Protein AF-A0A2W6E4Q7-F1 (afdb_monomer_lite)

Foldseek 3Di:
DLCLLVPLDLVSNLVNLQVLLVLLVFPKDFDDDPLEASMWGHDDQAEIEGEHEPSVDDQDDEDDLVLQVSQQCHQVVVCVVVVHHHHPLYARFYEYSHPHYDPNSQVSHDQRYFYDYSVLVVLLSVLSVVLVVVLVVVVPPDDDPRSVVSSVVSCVVSLSHPSSNSCSRRVGGSHD

Sequence (176 aa):
MITGLAAVEAPKVEPALTQLGLLLGADASKPPGDARCDSAWCWDKRIWLTIEAKTEHGANGEIQVKDVRQAGSQLRSLEADRGVDAPEASASIMVSPRTKMSPDASAAAESHVHLVHPDAVRDLAADAESAWNELLTRMPGHSGPELQTLIRRTFSEYRVLPTQARERLTVFPVRE

Secondary structure (DSSP, 8-state):
-GGGGG--SHHHHHHHHHHHHHHTT-EEEPPSSTT--SEEEEETTTEEEEEEE-TTS-SSSEE-HHHHHHHHHHHHHHHHHHTSPPPTT-EEEEE-S--EE-HHHHHT--TTEEEE-HHHHHHHHHHHHHHHHHHHHH-TT--HHHHHHHHHHHHHHTT-SHHHHHHHHSSSBS--

pLDDT: mean 93.46, std 6.27, range [58.78, 98.69]

Structure (mmCIF, N/CA/C/O backbone):
data_AF-A0A2W6E4Q7-F1
#
_entry.id   AF-A0A2W6E4Q7-F1
#
loop_
_atom_site.group_PDB
_atom_site.id
_atom_site.type_symbol
_atom_site.label_atom_id
_atom_site.label_alt_id
_atom_site.label_comp_id
_atom_site.label_asym_id
_atom_site.label_entity_id
_atom_site.label_seq_id
_atom_site.pdbx_PDB_ins_code
_atom_site.Cartn_x
_atom_site.Cartn_y
_atom_site.Cartn_z
_atom_site.occupancy
_atom_site.B_iso_or_equiv
_atom_site.auth_seq_id
_atom_site.auth_comp_id
_atom_site.auth_asym_id
_atom_site.auth_atom_id
_atom_site.pdbx_PDB_model_num
ATOM 1 N N . MET A 1 1 ? 9.080 -0.083 13.234 1.00 58.78 1 MET A N 1
ATOM 2 C CA . MET A 1 1 ? 9.023 1.395 13.311 1.00 58.78 1 MET A CA 1
ATOM 3 C C . MET A 1 1 ? 8.815 1.917 11.901 1.00 58.78 1 MET A C 1
ATOM 5 O O . MET A 1 1 ? 9.583 1.535 11.027 1.00 58.78 1 MET A O 1
ATOM 9 N N . ILE A 1 2 ? 7.784 2.732 11.666 1.00 73.31 2 ILE A N 1
ATOM 10 C CA . ILE A 1 2 ? 7.440 3.261 10.329 1.00 73.31 2 ILE A CA 1
ATOM 11 C C . ILE A 1 2 ? 8.589 4.058 9.683 1.00 73.31 2 ILE A C 1
ATOM 13 O O . ILE A 1 2 ? 8.695 4.142 8.464 1.00 73.31 2 ILE A O 1
ATOM 17 N N . THR A 1 3 ? 9.526 4.539 10.507 1.00 75.81 3 THR A N 1
ATOM 18 C CA . THR A 1 3 ? 10.777 5.197 10.107 1.00 75.81 3 THR A CA 1
ATOM 19 C C . THR A 1 3 ? 11.627 4.381 9.127 1.00 75.81 3 THR A C 1
ATOM 21 O O . THR A 1 3 ? 12.416 4.961 8.385 1.00 75.81 3 THR A O 1
ATOM 24 N N . GLY A 1 4 ? 11.446 3.056 9.064 1.00 70.00 4 GLY A N 1
ATOM 25 C CA . GLY A 1 4 ? 12.101 2.200 8.073 1.00 70.00 4 GLY A CA 1
ATOM 26 C C . GLY A 1 4 ? 11.740 2.527 6.618 1.00 70.00 4 GLY A C 1
ATOM 27 O O . GLY A 1 4 ? 12.518 2.199 5.732 1.00 70.00 4 GLY A O 1
ATOM 28 N N . LEU A 1 5 ? 10.640 3.244 6.348 1.00 81.25 5 LEU A N 1
ATOM 29 C CA . LEU A 1 5 ? 10.272 3.683 4.989 1.00 81.25 5 LEU A CA 1
ATOM 30 C C . LEU A 1 5 ? 11.195 4.777 4.421 1.00 81.25 5 LEU A C 1
ATOM 32 O O . LEU A 1 5 ? 11.202 5.030 3.213 1.00 81.25 5 LEU A O 1
ATOM 36 N N . ALA A 1 6 ? 11.986 5.436 5.273 1.00 81.00 6 ALA A N 1
ATOM 37 C CA . ALA A 1 6 ? 13.036 6.352 4.830 1.00 81.00 6 ALA A CA 1
ATOM 38 C C . ALA A 1 6 ? 14.310 5.612 4.379 1.00 81.00 6 ALA A C 1
ATOM 40 O O . ALA A 1 6 ? 15.178 6.217 3.750 1.00 81.00 6 ALA A O 1
ATOM 41 N N . ALA A 1 7 ? 14.430 4.321 4.696 1.00 81.56 7 ALA A N 1
ATOM 42 C CA . ALA A 1 7 ? 15.557 3.497 4.292 1.00 81.56 7 ALA A CA 1
ATOM 43 C C . ALA A 1 7 ? 15.468 3.093 2.814 1.00 81.56 7 ALA A C 1
ATOM 45 O O . ALA A 1 7 ? 14.437 3.263 2.157 1.00 81.56 7 ALA A O 1
ATOM 46 N N . VAL A 1 8 ? 16.566 2.539 2.304 1.00 80.62 8 VAL A N 1
ATOM 47 C CA . VAL A 1 8 ? 16.609 1.922 0.971 1.00 80.62 8 VAL A CA 1
ATOM 48 C C . VAL A 1 8 ? 16.727 0.407 1.059 1.00 80.62 8 VAL A C 1
ATOM 50 O O . VAL A 1 8 ? 16.250 -0.276 0.160 1.00 80.62 8 VAL A O 1
ATOM 53 N N . GLU A 1 9 ? 17.312 -0.104 2.145 1.00 85.44 9 GLU A N 1
ATOM 54 C CA . GLU A 1 9 ? 17.635 -1.515 2.325 1.00 85.44 9 GLU A CA 1
ATOM 55 C C . GLU A 1 9 ? 16.397 -2.335 2.704 1.00 85.44 9 GLU A C 1
ATOM 57 O O . GLU A 1 9 ? 15.693 -2.007 3.671 1.00 85.44 9 GLU A O 1
ATOM 62 N N . ALA A 1 10 ? 16.183 -3.452 2.004 1.00 83.81 10 ALA A N 1
ATOM 63 C CA . ALA A 1 10 ? 15.012 -4.311 2.195 1.00 83.81 10 ALA A CA 1
ATOM 64 C C . ALA A 1 10 ? 14.737 -4.695 3.670 1.00 83.81 10 ALA A C 1
ATOM 66 O O . ALA A 1 10 ? 13.609 -4.495 4.127 1.00 83.81 10 ALA A O 1
ATOM 67 N N . PRO A 1 11 ? 15.733 -5.089 4.501 1.00 86.81 11 PRO A N 1
ATOM 68 C CA . PRO A 1 11 ? 15.479 -5.480 5.894 1.00 86.81 11 PRO A CA 1
ATOM 69 C C . PRO A 1 11 ? 14.848 -4.386 6.770 1.00 86.81 11 PRO A C 1
ATOM 71 O O . PRO A 1 11 ? 14.302 -4.683 7.831 1.00 86.81 11 PRO A O 1
ATOM 74 N N . LYS A 1 12 ? 14.944 -3.115 6.361 1.00 88.88 12 LYS A N 1
ATOM 75 C CA . LYS A 1 12 ? 14.318 -1.977 7.051 1.00 88.88 12 LYS A CA 1
ATOM 76 C C . LYS A 1 12 ? 12.977 -1.598 6.426 1.00 88.88 12 LYS A C 1
ATOM 78 O O . LYS A 1 12 ? 12.060 -1.222 7.158 1.00 88.88 12 LYS A O 1
ATOM 83 N N . VAL A 1 13 ? 12.870 -1.691 5.101 1.00 88.75 13 VAL A N 1
ATOM 84 C CA . VAL A 1 13 ? 11.677 -1.295 4.344 1.00 88.75 13 VAL A CA 1
ATOM 85 C C . VAL A 1 13 ? 10.540 -2.298 4.536 1.00 88.75 13 VAL A C 1
ATOM 87 O O . VAL A 1 13 ? 9.434 -1.886 4.883 1.00 88.75 13 VAL A O 1
ATOM 90 N N . GLU A 1 14 ? 10.791 -3.603 4.398 1.00 92.00 14 GLU A N 1
ATOM 91 C CA . GLU A 1 14 ? 9.733 -4.628 4.451 1.00 92.00 14 GLU A CA 1
ATOM 92 C C . GLU A 1 14 ? 8.944 -4.617 5.780 1.00 92.00 14 GLU A C 1
ATOM 94 O O . GLU A 1 14 ? 7.704 -4.583 5.752 1.00 92.00 14 GLU A O 1
ATOM 99 N N . PRO A 1 15 ? 9.588 -4.565 6.971 1.00 93.81 15 PRO A N 1
ATOM 100 C CA . PRO A 1 15 ? 8.839 -4.517 8.226 1.00 93.81 15 PRO A CA 1
ATOM 101 C C . PRO A 1 15 ? 8.072 -3.200 8.386 1.00 93.81 15 PRO A C 1
ATOM 103 O O . PRO A 1 15 ? 7.015 -3.168 9.017 1.00 93.81 15 PRO A O 1
ATOM 106 N N . ALA A 1 16 ? 8.584 -2.103 7.821 1.00 95.88 16 ALA A N 1
ATOM 107 C CA . ALA A 1 16 ? 7.928 -0.804 7.881 1.00 95.88 16 ALA A CA 1
ATOM 108 C C . ALA A 1 16 ? 6.695 -0.735 6.963 1.00 95.88 16 ALA A C 1
ATOM 110 O O . ALA A 1 16 ? 5.682 -0.169 7.369 1.00 95.88 16 ALA A O 1
ATOM 111 N N . LEU A 1 17 ? 6.735 -1.379 5.790 1.00 97.00 17 LEU A N 1
ATOM 112 C CA . LEU A 1 17 ? 5.567 -1.563 4.920 1.00 97.00 17 LEU A CA 1
ATOM 113 C C . LEU A 1 17 ? 4.472 -2.368 5.616 1.00 97.00 17 LEU A C 1
ATOM 115 O O . LEU A 1 17 ? 3.305 -1.985 5.585 1.00 97.00 17 LEU A O 1
ATOM 119 N N . THR A 1 18 ? 4.849 -3.452 6.291 1.00 97.94 18 THR A N 1
ATOM 120 C CA . THR A 1 18 ? 3.895 -4.260 7.059 1.00 97.94 18 THR A CA 1
ATOM 121 C C . THR A 1 18 ? 3.277 -3.450 8.197 1.00 97.94 18 THR A C 1
ATOM 123 O O . THR A 1 18 ? 2.058 -3.440 8.357 1.00 97.94 18 THR A O 1
ATOM 126 N N . GLN A 1 19 ? 4.090 -2.691 8.938 1.00 97.69 19 GLN A N 1
ATOM 127 C CA . GLN A 1 19 ? 3.589 -1.805 9.990 1.00 97.69 19 GLN A CA 1
ATOM 128 C C . GLN A 1 19 ? 2.621 -0.744 9.450 1.00 97.69 19 GLN A C 1
ATOM 130 O O . GLN A 1 19 ? 1.617 -0.459 10.100 1.00 97.69 19 GLN A O 1
ATOM 135 N N . LEU A 1 20 ? 2.905 -0.161 8.282 1.00 98.19 20 LEU A N 1
ATOM 136 C CA . LEU A 1 20 ? 2.002 0.789 7.638 1.00 98.19 20 LEU A CA 1
ATOM 137 C C . LEU A 1 20 ? 0.653 0.135 7.314 1.00 98.19 20 LEU A C 1
ATOM 139 O O . LEU A 1 20 ? -0.380 0.684 7.684 1.00 98.19 20 LEU A O 1
ATOM 143 N N . GLY A 1 21 ? 0.648 -1.058 6.712 1.00 98.25 21 GLY A N 1
ATOM 144 C CA . GLY A 1 21 ? -0.587 -1.802 6.447 1.00 98.25 21 GLY A CA 1
ATOM 145 C C . GLY A 1 21 ? -1.436 -2.014 7.707 1.00 98.25 21 GLY A C 1
ATOM 146 O O . GLY A 1 21 ? -2.640 -1.755 7.687 1.00 98.25 21 GLY A O 1
ATOM 147 N N . LEU A 1 22 ? -0.805 -2.379 8.830 1.00 98.06 22 LEU A N 1
ATOM 148 C CA . LEU A 1 22 ? -1.487 -2.522 10.124 1.00 98.06 22 LEU A CA 1
ATOM 149 C C . LEU A 1 22 ? -2.095 -1.198 10.614 1.00 98.06 22 LEU A C 1
ATOM 151 O O . LEU A 1 22 ? -3.233 -1.176 11.081 1.00 98.06 22 LEU A O 1
ATOM 155 N N . LEU A 1 23 ? -1.371 -0.081 10.486 1.00 97.00 23 LEU A N 1
ATOM 156 C CA . LEU A 1 23 ? -1.877 1.245 10.869 1.00 97.00 23 LEU A CA 1
ATOM 157 C C . LEU A 1 23 ? -3.046 1.704 9.988 1.00 97.00 23 LEU A C 1
ATOM 159 O O . LEU A 1 23 ? -3.910 2.436 10.463 1.00 97.00 23 LEU A O 1
ATOM 163 N N . LEU A 1 24 ? -3.107 1.244 8.739 1.00 97.62 24 LEU A N 1
ATOM 164 C CA . LEU A 1 24 ? -4.236 1.458 7.827 1.00 97.62 24 LEU A CA 1
ATOM 165 C C . LEU A 1 24 ? -5.399 0.474 8.077 1.00 97.62 24 LEU A C 1
ATOM 167 O O . LEU A 1 24 ? -6.381 0.451 7.330 1.00 97.62 24 LEU A O 1
ATOM 171 N N . GLY A 1 25 ? -5.303 -0.356 9.120 1.00 96.75 25 GLY A N 1
ATOM 172 C CA . GLY A 1 25 ? -6.337 -1.306 9.523 1.00 96.75 25 GLY A CA 1
ATOM 173 C C . GLY A 1 25 ? -6.415 -2.564 8.658 1.00 96.75 25 GLY A C 1
ATOM 174 O O . GLY A 1 25 ? -7.462 -3.209 8.644 1.00 96.75 25 GLY A O 1
ATOM 175 N N . ALA A 1 26 ? -5.361 -2.893 7.910 1.00 98.19 26 ALA A N 1
ATOM 176 C CA . ALA A 1 26 ? -5.278 -4.150 7.175 1.00 98.19 26 ALA A CA 1
ATOM 177 C C . ALA A 1 26 ? -4.816 -5.294 8.089 1.00 98.19 26 ALA A C 1
ATOM 179 O O . ALA A 1 26 ? -4.025 -5.090 9.009 1.00 98.19 26 ALA A O 1
ATOM 180 N N . ASP A 1 27 ? -5.225 -6.517 7.763 1.00 97.94 27 ASP A N 1
ATOM 181 C CA . ASP A 1 27 ? -4.471 -7.719 8.114 1.00 97.94 27 ASP A CA 1
ATOM 182 C C . ASP A 1 27 ? -3.215 -7.748 7.229 1.00 97.94 27 ASP A C 1
ATOM 184 O O . ASP A 1 27 ? -3.267 -8.161 6.064 1.00 97.94 27 ASP A O 1
ATOM 188 N N . ALA A 1 28 ? -2.124 -7.174 7.745 1.00 98.19 28 ALA A N 1
ATOM 189 C CA . ALA A 1 28 ? -0.883 -6.978 7.009 1.00 98.19 28 ALA A CA 1
ATOM 190 C C . ALA A 1 28 ? 0.238 -7.897 7.500 1.00 98.19 28 ALA A C 1
ATOM 192 O O . ALA A 1 28 ? 0.519 -7.980 8.696 1.00 98.19 28 ALA A O 1
ATOM 193 N N . SER A 1 29 ? 0.920 -8.555 6.564 1.00 97.25 29 SER A N 1
ATOM 194 C CA . SER A 1 29 ? 2.055 -9.438 6.855 1.00 97.25 29 SER A CA 1
ATOM 195 C C . SER A 1 29 ? 2.985 -9.582 5.650 1.00 97.25 29 SER A C 1
ATOM 197 O O . SER A 1 29 ? 2.577 -9.342 4.516 1.00 97.25 29 SER A O 1
ATOM 199 N N . LYS A 1 30 ? 4.235 -9.999 5.884 1.00 96.25 30 LYS A N 1
ATOM 200 C CA . LYS A 1 30 ? 5.098 -10.542 4.827 1.00 96.25 30 LYS A CA 1
ATOM 201 C C . LYS A 1 30 ? 4.697 -12.006 4.589 1.00 96.25 30 LYS A C 1
ATOM 203 O O . LYS A 1 30 ? 4.830 -12.794 5.531 1.00 96.25 30 LYS A O 1
ATOM 208 N N . PRO A 1 31 ? 4.206 -12.390 3.396 1.00 95.50 31 PRO A N 1
ATOM 209 C CA . PRO A 1 31 ? 3.865 -13.782 3.126 1.00 95.50 31 PRO A CA 1
ATOM 210 C C . PRO A 1 31 ? 5.094 -14.700 3.247 1.00 95.50 31 PRO A C 1
ATOM 212 O O . PRO A 1 31 ? 6.207 -14.278 2.922 1.00 95.50 31 PRO A O 1
ATOM 215 N N . PRO A 1 32 ? 4.922 -15.948 3.713 1.00 90.81 32 PRO A N 1
ATOM 216 C CA . PRO A 1 32 ? 6.032 -16.872 3.902 1.00 90.81 32 PRO A CA 1
ATOM 217 C C . PRO A 1 32 ? 6.561 -17.418 2.568 1.00 90.81 32 PRO A C 1
ATOM 219 O O . PRO A 1 32 ? 5.803 -17.648 1.626 1.00 90.81 32 PRO A O 1
ATOM 222 N N . GLY A 1 33 ? 7.859 -17.719 2.532 1.00 89.19 33 GLY A N 1
ATOM 223 C CA . GLY A 1 33 ? 8.526 -18.357 1.395 1.00 89.19 33 GLY A CA 1
ATOM 224 C C . GLY A 1 33 ? 9.316 -17.394 0.509 1.00 89.19 33 GLY A C 1
ATOM 225 O O . GLY A 1 33 ? 9.374 -16.189 0.754 1.00 89.19 33 GLY A O 1
ATOM 226 N N . ASP A 1 34 ? 9.938 -17.959 -0.522 1.00 85.31 34 ASP A N 1
ATOM 227 C CA . ASP A 1 34 ? 10.755 -17.220 -1.483 1.00 85.31 34 ASP A CA 1
ATOM 228 C C . ASP A 1 34 ? 9.900 -16.589 -2.590 1.00 85.31 34 ASP A C 1
ATOM 230 O O . ASP A 1 34 ? 8.792 -17.041 -2.884 1.00 85.31 34 ASP A O 1
ATOM 234 N N . ALA A 1 35 ? 10.439 -15.545 -3.230 1.00 87.56 35 ALA A N 1
ATOM 235 C CA . ALA A 1 35 ? 9.797 -14.824 -4.336 1.00 87.56 35 ALA A CA 1
ATOM 236 C C . ALA A 1 35 ? 8.394 -14.265 -4.007 1.00 87.56 35 ALA A C 1
ATOM 238 O O . ALA A 1 35 ? 7.558 -14.079 -4.897 1.00 87.56 35 ALA A O 1
ATOM 239 N N . ARG A 1 36 ? 8.141 -13.984 -2.725 1.00 94.62 36 ARG A N 1
ATOM 240 C CA . ARG A 1 36 ? 6.922 -13.338 -2.234 1.00 94.62 36 ARG A CA 1
ATOM 241 C C . ARG A 1 36 ? 7.100 -11.830 -2.152 1.00 94.62 36 ARG A C 1
ATOM 243 O O . ARG A 1 36 ? 8.219 -11.355 -1.993 1.00 94.62 36 ARG A O 1
ATOM 250 N N . CYS A 1 37 ? 5.986 -11.107 -2.224 1.00 96.38 37 CYS A N 1
ATOM 251 C CA . CYS A 1 37 ? 5.970 -9.669 -2.002 1.00 96.38 37 CYS A CA 1
ATOM 252 C C . CYS A 1 37 ? 6.486 -9.310 -0.603 1.00 96.38 37 CYS A C 1
ATOM 254 O O . CYS A 1 37 ? 6.320 -10.065 0.358 1.00 96.38 37 CYS A O 1
ATOM 256 N N . ASP A 1 38 ? 7.019 -8.104 -0.479 1.00 96.69 38 ASP A N 1
ATOM 257 C CA . ASP A 1 38 ? 7.580 -7.582 0.766 1.00 96.69 38 ASP A CA 1
ATOM 258 C C . ASP A 1 38 ? 6.525 -7.366 1.853 1.00 96.69 38 ASP A C 1
ATOM 260 O O . ASP A 1 38 ? 6.812 -7.467 3.047 1.00 96.69 38 ASP A O 1
ATOM 264 N N . SER A 1 39 ? 5.286 -7.082 1.448 1.00 98.06 39 SER A N 1
ATOM 265 C CA . SER A 1 39 ? 4.137 -7.013 2.346 1.00 98.06 39 SER A CA 1
ATOM 266 C C . SER A 1 39 ? 2.831 -7.240 1.587 1.00 98.06 39 SER A C 1
ATOM 268 O O . SER A 1 39 ? 2.675 -6.775 0.462 1.00 98.06 39 SER A O 1
ATOM 270 N N . ALA A 1 40 ? 1.872 -7.922 2.201 1.00 98.38 40 ALA A N 1
ATOM 271 C CA . ALA A 1 40 ? 0.501 -8.045 1.721 1.00 98.38 40 ALA A CA 1
ATOM 272 C C . ALA A 1 40 ? -0.440 -7.366 2.716 1.00 98.38 40 ALA A C 1
ATOM 274 O O . ALA A 1 40 ? -0.343 -7.629 3.912 1.00 98.38 40 ALA A O 1
ATOM 275 N N . TRP A 1 41 ? -1.341 -6.507 2.241 1.00 98.56 41 TRP A N 1
ATOM 276 C CA . TRP A 1 41 ? -2.325 -5.781 3.050 1.00 98.56 41 TRP A CA 1
ATOM 277 C C . TRP A 1 41 ? -3.730 -6.231 2.660 1.00 98.56 41 TRP A C 1
ATOM 279 O O . TRP A 1 41 ? -4.162 -5.999 1.530 1.00 98.56 41 TRP A O 1
ATOM 289 N N . CYS A 1 42 ? -4.447 -6.879 3.577 1.00 98.31 42 CYS A N 1
ATOM 290 C CA . CYS A 1 42 ? -5.775 -7.422 3.300 1.00 98.31 42 CYS A CA 1
ATOM 291 C C . CYS A 1 42 ? -6.844 -6.780 4.189 1.00 98.31 42 CYS A C 1
ATOM 293 O O . CYS A 1 42 ? -6.784 -6.876 5.412 1.00 98.31 42 CYS A O 1
ATOM 295 N N . TRP A 1 43 ? -7.867 -6.179 3.579 1.00 97.75 43 TRP A N 1
ATOM 296 C CA . TRP A 1 43 ? -9.078 -5.731 4.274 1.00 97.75 43 TRP A CA 1
ATOM 297 C C . TRP A 1 43 ? -10.221 -6.705 3.987 1.00 97.75 43 TRP A C 1
ATOM 299 O O . TRP A 1 43 ? -11.049 -6.484 3.094 1.00 97.75 43 TRP A O 1
ATOM 309 N N . ASP A 1 44 ? -10.233 -7.812 4.733 1.00 92.12 44 ASP A N 1
ATOM 310 C CA . ASP A 1 44 ? -11.172 -8.928 4.584 1.00 92.12 44 ASP A CA 1
ATOM 311 C C . ASP A 1 44 ? -11.338 -9.354 3.114 1.00 92.12 44 ASP A C 1
ATOM 313 O O . ASP A 1 44 ? -10.363 -9.557 2.402 1.00 92.12 44 ASP A O 1
ATOM 317 N N . LYS A 1 45 ? -12.581 -9.478 2.637 1.00 90.94 45 LYS A N 1
ATOM 318 C CA . LYS A 1 45 ? -12.936 -9.835 1.257 1.00 90.94 45 LYS A CA 1
ATOM 319 C C . LYS A 1 45 ? -13.219 -8.607 0.383 1.00 90.94 45 LYS A C 1
ATOM 321 O O . LYS A 1 45 ? -14.004 -8.700 -0.554 1.00 90.94 45 LYS A O 1
ATOM 326 N N . ARG A 1 46 ? -12.672 -7.432 0.724 1.00 94.75 46 ARG A N 1
ATOM 327 C CA . ARG A 1 46 ? -12.976 -6.176 0.011 1.00 94.75 46 ARG A CA 1
ATOM 328 C C . ARG A 1 46 ? -11.843 -5.703 -0.882 1.00 94.75 46 ARG A C 1
ATOM 330 O O . ARG A 1 46 ? -12.101 -5.351 -2.026 1.00 94.75 46 ARG A O 1
ATOM 337 N N . ILE A 1 47 ? -10.626 -5.632 -0.350 1.00 97.38 47 ILE A N 1
ATOM 338 C CA . ILE A 1 47 ? -9.455 -5.094 -1.054 1.00 97.38 47 ILE A CA 1
ATOM 339 C C . ILE A 1 47 ? -8.219 -5.819 -0.543 1.00 97.38 47 ILE A C 1
ATOM 341 O O . ILE A 1 47 ? -8.001 -5.832 0.671 1.00 97.38 47 ILE A O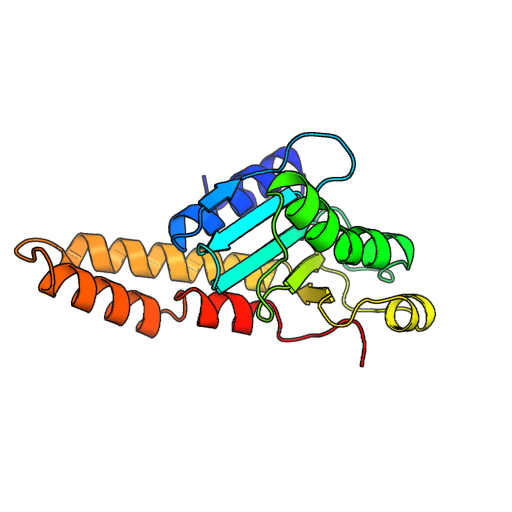 1
ATOM 345 N N . TRP A 1 48 ? -7.400 -6.351 -1.447 1.00 98.44 48 TRP A N 1
ATOM 346 C CA . TRP A 1 48 ? -6.047 -6.814 -1.144 1.00 98.44 48 TRP A CA 1
ATOM 347 C C . TRP A 1 48 ? -5.016 -6.003 -1.925 1.00 98.44 48 TRP A C 1
ATOM 349 O O . TRP A 1 48 ? -5.216 -5.694 -3.098 1.00 98.44 48 TRP A O 1
ATOM 359 N N . LEU A 1 49 ? -3.896 -5.673 -1.288 1.00 98.69 49 LEU A N 1
ATOM 360 C CA . LEU A 1 49 ? -2.750 -5.050 -1.941 1.00 98.69 49 LEU A CA 1
ATOM 361 C C . LEU A 1 49 ? -1.502 -5.888 -1.686 1.00 98.69 49 LEU A C 1
ATOM 363 O O . LEU A 1 49 ? -1.172 -6.165 -0.537 1.00 98.69 49 LEU A O 1
ATOM 367 N N . THR A 1 50 ? -0.786 -6.261 -2.742 1.00 98.50 50 THR A N 1
ATOM 368 C CA . THR A 1 50 ? 0.566 -6.829 -2.620 1.00 98.50 50 THR A CA 1
ATOM 369 C C . THR A 1 50 ? 1.578 -5.735 -2.897 1.00 98.50 50 THR A C 1
ATOM 371 O O . THR A 1 50 ? 1.512 -5.118 -3.958 1.00 98.50 50 THR A O 1
ATOM 374 N N . ILE A 1 51 ? 2.507 -5.497 -1.980 1.00 98.31 51 ILE A N 1
ATOM 375 C CA . ILE A 1 51 ? 3.507 -4.436 -2.071 1.00 98.31 51 ILE A CA 1
ATOM 376 C C . ILE A 1 51 ? 4.878 -5.062 -2.326 1.00 98.31 51 ILE A C 1
ATOM 378 O O . ILE A 1 51 ? 5.372 -5.831 -1.506 1.00 98.31 51 ILE A O 1
ATOM 382 N N . GLU A 1 52 ? 5.484 -4.722 -3.459 1.00 96.81 52 GLU A N 1
ATOM 383 C CA . GLU A 1 52 ? 6.836 -5.124 -3.858 1.00 96.81 52 GLU A CA 1
ATOM 384 C C . GLU A 1 52 ? 7.717 -3.873 -3.931 1.00 96.81 52 GLU A C 1
ATOM 386 O O . GLU A 1 52 ? 7.517 -3.001 -4.781 1.00 96.81 52 GLU A O 1
ATOM 391 N N . ALA A 1 53 ? 8.697 -3.768 -3.046 1.00 94.50 53 ALA A N 1
ATOM 392 C CA . ALA A 1 53 ? 9.608 -2.649 -2.946 1.00 94.50 53 ALA A CA 1
ATOM 393 C C . ALA A 1 53 ? 10.905 -2.916 -3.707 1.00 94.50 53 ALA A C 1
ATOM 395 O O . ALA A 1 53 ? 11.731 -3.757 -3.374 1.00 94.50 53 ALA A O 1
ATOM 396 N N . LYS A 1 54 ? 11.134 -2.095 -4.724 1.00 92.75 54 LYS A N 1
ATOM 397 C CA . LYS A 1 54 ? 12.399 -1.983 -5.443 1.00 92.75 54 LYS A CA 1
ATOM 398 C C . LYS A 1 54 ? 13.113 -0.685 -5.052 1.00 92.75 54 LYS A C 1
ATOM 400 O O . LYS A 1 54 ? 13.577 0.054 -5.919 1.00 92.75 54 LYS A O 1
ATOM 405 N N . THR A 1 55 ? 13.170 -0.373 -3.755 1.00 84.56 55 THR A N 1
ATOM 406 C CA . THR A 1 55 ? 13.803 0.851 -3.220 1.00 84.56 55 THR A CA 1
ATOM 407 C C . THR A 1 55 ? 15.317 0.878 -3.403 1.00 84.56 55 THR A C 1
ATOM 409 O O . THR A 1 55 ? 15.901 1.954 -3.478 1.00 84.56 55 THR A O 1
ATOM 412 N N . GLU A 1 56 ? 15.948 -0.291 -3.524 1.00 86.62 56 GLU A N 1
ATOM 413 C CA . GLU A 1 56 ? 17.382 -0.424 -3.811 1.00 86.62 56 GLU A CA 1
ATOM 414 C C . GLU A 1 56 ? 17.724 -0.129 -5.277 1.00 86.62 56 GLU A C 1
ATOM 416 O O . GLU A 1 56 ? 18.886 0.106 -5.619 1.00 86.62 56 GLU A O 1
ATOM 421 N N . HIS A 1 57 ? 16.728 -0.102 -6.170 1.00 83.31 57 HIS A N 1
ATOM 422 C CA . HIS A 1 57 ? 16.952 0.432 -7.505 1.00 83.31 57 HIS A CA 1
ATOM 423 C C . HIS A 1 57 ? 17.257 1.924 -7.369 1.00 83.31 57 HIS A C 1
ATOM 425 O O . HIS A 1 57 ? 16.461 2.672 -6.822 1.00 83.31 57 HIS A O 1
ATOM 431 N N . GLY A 1 58 ? 18.389 2.391 -7.896 1.00 78.38 58 GLY A N 1
ATOM 432 C CA . GLY A 1 58 ? 18.581 3.829 -8.085 1.00 78.38 58 GLY A CA 1
ATOM 433 C C . GLY A 1 58 ? 17.516 4.405 -9.031 1.00 78.38 58 GLY A C 1
ATOM 434 O O . GLY A 1 58 ? 16.972 3.683 -9.868 1.00 78.38 58 GLY A O 1
ATOM 435 N N . ALA A 1 59 ? 17.262 5.715 -8.941 1.00 82.44 59 ALA A N 1
ATOM 436 C CA . ALA A 1 59 ? 16.283 6.418 -9.785 1.00 82.44 59 ALA A CA 1
ATOM 437 C C . ALA A 1 59 ? 16.605 6.358 -11.294 1.00 82.44 59 ALA A C 1
ATOM 439 O O . ALA A 1 59 ? 15.731 6.545 -12.138 1.00 82.44 59 ALA A O 1
ATOM 440 N N . ASN A 1 60 ? 17.863 6.073 -11.639 1.00 84.50 60 ASN A N 1
ATOM 441 C CA . ASN A 1 60 ? 18.302 5.891 -13.015 1.00 84.50 60 ASN A CA 1
ATOM 442 C C . ASN A 1 60 ? 17.958 4.490 -13.541 1.00 84.50 60 ASN A C 1
ATOM 444 O O . ASN A 1 60 ? 18.055 3.487 -12.828 1.00 84.50 60 ASN A O 1
ATOM 448 N N . GLY A 1 61 ? 17.657 4.427 -14.837 1.00 86.75 61 GLY A N 1
ATOM 449 C CA . GLY A 1 61 ? 17.363 3.192 -15.559 1.00 86.75 61 GLY A CA 1
ATOM 450 C C . GLY A 1 61 ? 15.871 2.949 -15.751 1.00 86.75 61 GLY A C 1
ATOM 451 O O . GLY A 1 61 ? 15.030 3.774 -15.399 1.00 86.75 61 GLY A O 1
ATOM 452 N N . GLU A 1 62 ? 15.563 1.801 -16.341 1.00 90.00 62 GLU A N 1
ATOM 453 C CA . GLU A 1 62 ? 14.199 1.397 -16.671 1.00 90.00 62 GLU A CA 1
ATOM 454 C C . GLU A 1 62 ? 13.720 0.289 -15.737 1.00 90.00 62 GLU A C 1
ATOM 456 O O . GLU A 1 62 ? 14.506 -0.546 -15.261 1.00 90.00 62 GLU A O 1
ATOM 461 N N . ILE A 1 63 ? 12.417 0.279 -15.484 1.00 91.69 63 ILE A N 1
ATOM 462 C CA . ILE A 1 63 ? 11.723 -0.871 -14.916 1.00 91.69 63 ILE A CA 1
ATOM 463 C C . ILE A 1 63 ? 11.826 -2.033 -15.906 1.00 91.69 63 ILE A C 1
ATOM 465 O O . ILE A 1 63 ? 11.517 -1.890 -17.087 1.00 91.69 63 ILE A O 1
ATOM 469 N N . GLN A 1 64 ? 12.288 -3.186 -15.424 1.00 91.00 64 GLN A N 1
ATOM 470 C CA . GLN A 1 64 ? 12.518 -4.354 -16.265 1.00 91.00 64 GLN A CA 1
ATOM 471 C C . GLN A 1 64 ? 11.268 -5.237 -16.329 1.00 91.00 64 GLN A C 1
ATOM 473 O O . GLN A 1 64 ? 10.536 -5.367 -15.349 1.00 91.00 64 GLN A O 1
ATOM 478 N N . VAL A 1 65 ? 11.086 -5.948 -17.448 1.00 93.69 65 VAL A N 1
ATOM 479 C CA . VAL A 1 65 ? 9.992 -6.922 -17.652 1.00 93.69 65 VAL A CA 1
ATOM 480 C C . VAL A 1 65 ? 9.896 -7.927 -16.499 1.00 93.69 65 VAL A C 1
ATOM 482 O O . VAL A 1 65 ? 8.803 -8.290 -16.069 1.00 93.69 65 VAL A O 1
ATOM 485 N N . LYS A 1 66 ? 11.046 -8.375 -15.975 1.00 93.50 66 LYS A N 1
ATOM 486 C CA . LYS A 1 66 ? 11.098 -9.318 -14.850 1.00 93.50 66 LYS A CA 1
ATOM 487 C C . LYS A 1 66 ? 10.443 -8.763 -13.579 1.00 93.50 66 LYS A C 1
ATOM 489 O O . LYS A 1 66 ? 9.763 -9.516 -12.894 1.00 93.50 66 LYS A O 1
ATOM 494 N N . ASP A 1 67 ? 10.611 -7.469 -13.298 1.00 92.94 67 ASP A N 1
ATOM 495 C CA . ASP A 1 67 ? 10.112 -6.839 -12.072 1.00 92.94 67 ASP A CA 1
ATOM 496 C C . ASP A 1 67 ? 8.590 -6.687 -12.157 1.00 92.94 67 ASP A C 1
ATOM 498 O O . ASP A 1 67 ? 7.872 -7.028 -11.219 1.00 92.94 67 ASP A O 1
ATOM 502 N N . VAL A 1 68 ? 8.091 -6.287 -13.331 1.00 93.81 68 VAL A N 1
ATOM 503 C CA . VAL A 1 68 ? 6.653 -6.203 -13.621 1.00 93.81 68 VAL A CA 1
ATOM 504 C C . VAL A 1 68 ? 5.979 -7.569 -13.509 1.00 93.81 68 VAL A C 1
ATOM 506 O O . VAL A 1 68 ? 4.944 -7.695 -12.855 1.00 93.81 68 VAL A O 1
ATOM 509 N N . ARG A 1 69 ? 6.568 -8.612 -14.109 1.00 94.88 69 ARG A N 1
ATOM 510 C CA . ARG A 1 69 ? 6.032 -9.981 -14.023 1.00 94.88 69 ARG A CA 1
ATOM 511 C C . ARG A 1 69 ? 6.034 -10.501 -12.592 1.00 94.88 69 ARG A C 1
ATOM 513 O O . ARG A 1 69 ? 5.062 -11.130 -12.179 1.00 94.88 69 ARG A O 1
ATOM 520 N N . GLN A 1 70 ? 7.104 -10.231 -11.843 1.00 94.31 70 GLN A N 1
ATOM 521 C CA . GLN A 1 70 ? 7.178 -10.601 -10.435 1.00 94.31 70 GLN A CA 1
ATOM 522 C C . GLN A 1 70 ? 6.030 -9.944 -9.664 1.00 94.31 70 GLN A C 1
ATOM 524 O O . GLN A 1 70 ? 5.264 -10.669 -9.033 1.00 94.31 70 GLN A O 1
ATOM 529 N N . ALA A 1 71 ? 5.856 -8.622 -9.772 1.00 95.12 71 ALA A N 1
ATOM 530 C CA . ALA A 1 71 ? 4.777 -7.898 -9.102 1.00 95.12 71 ALA A CA 1
ATOM 531 C C . ALA A 1 71 ? 3.386 -8.421 -9.507 1.00 95.12 71 ALA A C 1
ATOM 533 O O . ALA A 1 71 ? 2.564 -8.705 -8.639 1.00 95.12 71 ALA A O 1
ATOM 534 N N . GLY A 1 72 ? 3.141 -8.633 -10.806 1.00 95.12 72 GLY A N 1
ATOM 535 C CA . GLY A 1 72 ? 1.866 -9.149 -11.320 1.00 95.12 72 GLY A CA 1
ATOM 536 C C . GLY A 1 72 ? 1.524 -10.568 -10.864 1.00 95.12 72 GLY A C 1
ATOM 537 O O . GLY A 1 72 ? 0.355 -10.920 -10.760 1.00 95.12 72 GLY A O 1
ATOM 538 N N . SER A 1 73 ? 2.518 -11.389 -10.522 1.00 96.31 73 SER A N 1
ATOM 539 C CA . SER A 1 73 ? 2.260 -12.733 -9.994 1.00 96.31 73 SER A CA 1
ATOM 540 C C . SER A 1 73 ? 1.801 -12.755 -8.529 1.00 96.31 73 SER A C 1
ATOM 542 O O . SER A 1 73 ? 1.226 -13.752 -8.095 1.00 96.31 73 SER A O 1
ATOM 544 N N . GLN A 1 74 ? 2.019 -11.675 -7.767 1.00 97.31 74 GLN A N 1
ATOM 545 C CA . GLN A 1 74 ? 1.873 -11.703 -6.307 1.00 97.31 74 GLN A CA 1
ATOM 546 C C . GLN A 1 74 ? 0.429 -11.859 -5.830 1.00 97.31 74 GLN A C 1
ATOM 548 O O . GLN A 1 74 ? 0.215 -12.540 -4.828 1.00 97.31 74 GLN A O 1
ATOM 553 N N . LEU A 1 75 ? -0.561 -11.289 -6.532 1.00 96.44 75 LEU A N 1
ATOM 554 C CA . LEU A 1 75 ? -1.967 -11.503 -6.163 1.00 96.44 75 LEU A CA 1
ATOM 555 C C . LEU A 1 75 ? -2.347 -12.980 -6.280 1.00 96.44 75 LEU A C 1
ATOM 557 O O . LEU A 1 75 ? -2.888 -13.522 -5.326 1.00 96.44 75 LEU A O 1
ATOM 561 N N . ARG A 1 76 ? -1.963 -13.658 -7.368 1.00 96.88 76 ARG A N 1
ATOM 562 C CA . ARG A 1 76 ? -2.220 -15.100 -7.534 1.00 96.88 76 ARG A CA 1
ATOM 563 C C . ARG A 1 76 ? -1.548 -15.948 -6.459 1.00 96.88 76 ARG A C 1
ATOM 565 O O . ARG A 1 76 ? -2.137 -16.900 -5.958 1.00 96.88 76 ARG A O 1
ATOM 572 N N . SER A 1 77 ? -0.324 -15.596 -6.073 1.00 96.75 77 SER A N 1
ATOM 573 C CA . SER A 1 77 ? 0.354 -16.263 -4.956 1.00 96.75 77 SER A CA 1
ATOM 574 C C . SER A 1 77 ? -0.389 -16.045 -3.631 1.00 96.75 77 SER A C 1
ATOM 576 O O . SER A 1 77 ? -0.500 -16.965 -2.826 1.00 96.75 77 SER A O 1
ATOM 578 N N . LEU A 1 78 ? -0.930 -14.844 -3.404 1.00 96.81 78 LEU A N 1
ATOM 579 C CA . LEU A 1 78 ? -1.721 -14.530 -2.213 1.00 96.81 78 LEU A CA 1
ATOM 580 C C . LEU A 1 78 ? -3.081 -15.253 -2.205 1.00 96.81 78 LEU A C 1
ATOM 582 O O . LEU A 1 78 ? -3.504 -15.729 -1.155 1.00 96.81 78 LEU A O 1
ATOM 586 N N . GLU A 1 79 ? -3.739 -15.378 -3.358 1.00 96.62 79 GLU A N 1
ATOM 587 C CA . GLU A 1 79 ? -4.951 -16.192 -3.537 1.00 96.62 79 GLU A CA 1
ATOM 588 C C . GLU A 1 79 ? -4.693 -17.655 -3.175 1.00 96.62 79 GLU A C 1
ATOM 590 O O . GLU A 1 79 ? -5.447 -18.245 -2.400 1.00 96.62 79 GLU A O 1
ATOM 595 N N . ALA A 1 80 ? -3.590 -18.220 -3.675 1.00 96.19 80 ALA A N 1
ATOM 596 C CA . ALA A 1 80 ? -3.194 -19.594 -3.387 1.00 96.19 80 ALA A CA 1
ATOM 597 C C . ALA A 1 80 ? -2.951 -19.827 -1.887 1.00 96.19 80 ALA A C 1
ATOM 599 O O . ALA A 1 80 ? -3.423 -20.824 -1.343 1.00 96.19 80 ALA A O 1
ATOM 600 N N . ASP A 1 81 ? -2.280 -18.894 -1.203 1.00 94.56 81 ASP A N 1
ATOM 601 C CA . ASP A 1 81 ? -2.053 -18.985 0.244 1.00 94.56 81 ASP A CA 1
ATOM 602 C C . ASP A 1 81 ? -3.353 -18.922 1.050 1.00 94.56 81 ASP A C 1
ATOM 604 O O . ASP A 1 81 ? -3.510 -19.628 2.047 1.00 94.56 81 ASP A O 1
ATOM 608 N N . ARG A 1 82 ? -4.278 -18.038 0.652 1.00 93.69 82 ARG A N 1
ATOM 609 C CA . ARG A 1 82 ? -5.538 -17.807 1.375 1.00 93.69 82 ARG A CA 1
ATOM 610 C C . ARG A 1 82 ? -6.642 -18.787 0.967 1.00 93.69 82 ARG A C 1
ATOM 612 O O . ARG A 1 82 ? -7.666 -18.849 1.646 1.00 93.69 82 ARG A O 1
ATOM 619 N N . GLY A 1 83 ? -6.446 -19.545 -0.113 1.00 95.81 83 GLY A N 1
ATOM 620 C CA . GLY A 1 83 ? -7.402 -20.514 -0.648 1.00 95.81 83 GLY A CA 1
ATOM 621 C C . GLY A 1 83 ? -8.689 -19.887 -1.193 1.00 95.81 83 GLY A C 1
ATOM 622 O O . GLY A 1 83 ? -9.711 -20.572 -1.258 1.00 95.81 83 GLY A O 1
ATOM 623 N N . VAL A 1 84 ? -8.670 -18.593 -1.525 1.00 96.06 84 VAL A N 1
ATOM 624 C CA . VAL A 1 84 ? -9.816 -17.843 -2.062 1.00 96.06 84 VAL A CA 1
ATOM 625 C C . VAL A 1 84 ? -9.341 -16.786 -3.056 1.00 96.06 84 VAL A C 1
ATOM 627 O O . VAL A 1 84 ? -8.246 -16.246 -2.901 1.00 96.06 84 VAL A O 1
ATOM 630 N N . ASP A 1 85 ? -10.190 -16.468 -4.031 1.00 96.81 85 ASP A N 1
ATOM 631 C CA . ASP A 1 85 ? -9.904 -15.453 -5.048 1.00 96.81 85 ASP A CA 1
ATOM 632 C C . ASP A 1 85 ? -9.799 -14.048 -4.437 1.00 96.81 85 ASP A C 1
ATOM 634 O O . ASP A 1 85 ? -10.495 -13.708 -3.466 1.00 96.81 85 ASP A O 1
ATOM 638 N N . ALA A 1 86 ? -8.946 -13.214 -5.030 1.00 96.56 86 ALA A N 1
ATOM 639 C CA . ALA A 1 86 ? -8.758 -11.847 -4.601 1.00 96.56 86 ALA A CA 1
ATOM 640 C C . ALA A 1 86 ? -10.005 -11.024 -4.956 1.00 96.56 86 ALA A C 1
ATOM 642 O O . ALA A 1 86 ? -10.604 -11.198 -6.021 1.00 96.56 86 ALA A O 1
ATOM 643 N N . PRO A 1 87 ? -10.406 -10.074 -4.097 1.00 97.25 87 PRO A N 1
ATOM 644 C CA . PRO A 1 87 ? -11.466 -9.134 -4.437 1.00 97.25 87 PRO A CA 1
ATOM 645 C C . PRO A 1 87 ? -11.139 -8.346 -5.712 1.00 97.25 87 PRO A C 1
ATOM 647 O O . PRO A 1 87 ? -9.988 -7.969 -5.911 1.00 97.25 87 PRO A O 1
ATOM 650 N N . GLU A 1 88 ? -12.146 -7.995 -6.515 1.00 94.69 88 GLU A N 1
ATOM 651 C CA . GLU A 1 88 ? -11.971 -7.252 -7.780 1.00 94.69 88 GLU A CA 1
ATOM 652 C C . GLU A 1 88 ? -11.201 -5.930 -7.611 1.00 94.69 88 GLU A C 1
ATOM 654 O O . GLU A 1 88 ? -10.433 -5.524 -8.476 1.00 94.69 88 GLU A O 1
ATOM 659 N N . ALA A 1 89 ? -11.356 -5.264 -6.464 1.00 95.88 89 ALA A N 1
ATOM 660 C CA . ALA A 1 89 ? -10.661 -4.015 -6.167 1.00 95.88 89 ALA A CA 1
ATOM 661 C C . ALA A 1 89 ? -9.172 -4.195 -5.800 1.00 95.88 89 ALA A C 1
ATOM 663 O O . ALA A 1 89 ? -8.515 -3.209 -5.460 1.00 95.88 89 ALA A O 1
ATOM 664 N N . SER A 1 90 ? -8.643 -5.418 -5.816 1.00 98.06 90 SER A N 1
ATOM 665 C CA . SER A 1 90 ? -7.271 -5.721 -5.406 1.00 98.06 90 SER A CA 1
ATOM 666 C C . SER A 1 90 ? -6.240 -5.295 -6.448 1.00 98.06 90 SER A C 1
ATOM 668 O O . SER A 1 90 ? -6.528 -5.227 -7.641 1.00 98.06 90 SER A O 1
ATOM 670 N N . ALA A 1 91 ? -5.022 -5.003 -5.997 1.00 98.25 91 ALA A N 1
ATOM 671 C CA . ALA A 1 91 ? -3.948 -4.536 -6.869 1.00 98.25 91 ALA A CA 1
ATOM 672 C C . ALA A 1 91 ? -2.565 -5.015 -6.414 1.00 98.25 91 ALA A C 1
ATOM 674 O O . ALA A 1 91 ? -2.333 -5.321 -5.244 1.00 98.25 91 ALA A O 1
ATOM 675 N N . SER A 1 92 ? -1.625 -5.026 -7.356 1.00 98.25 92 SER A N 1
ATOM 676 C CA . SER A 1 92 ? -0.204 -5.234 -7.090 1.00 98.25 92 SER A CA 1
ATOM 677 C C . SER A 1 92 ? 0.537 -3.916 -7.242 1.00 98.25 92 SER A C 1
ATOM 679 O O . SER A 1 92 ? 0.505 -3.298 -8.302 1.00 98.25 92 SER A O 1
ATOM 681 N N . ILE A 1 93 ? 1.195 -3.483 -6.173 1.00 98.19 93 ILE A N 1
ATOM 682 C CA . ILE A 1 93 ? 1.880 -2.201 -6.080 1.00 98.19 93 ILE A CA 1
ATOM 683 C C . ILE A 1 93 ? 3.381 -2.451 -6.138 1.00 98.19 93 ILE A C 1
ATOM 685 O O . ILE A 1 93 ? 3.956 -3.071 -5.246 1.00 98.19 93 ILE A O 1
ATOM 689 N N . MET A 1 94 ? 4.020 -1.943 -7.183 1.00 96.56 94 MET A N 1
ATOM 690 C CA . MET A 1 94 ? 5.468 -1.901 -7.295 1.00 96.56 94 MET A CA 1
ATOM 691 C C . MET A 1 94 ? 5.959 -0.528 -6.841 1.00 96.56 94 MET A C 1
ATOM 693 O O . MET A 1 94 ? 5.630 0.491 -7.445 1.00 96.56 94 MET A O 1
ATOM 697 N N . VAL A 1 95 ? 6.758 -0.498 -5.781 1.00 96.38 95 VAL A N 1
ATOM 698 C CA . VAL A 1 95 ? 7.339 0.726 -5.226 1.00 96.38 95 VAL A CA 1
ATOM 699 C C . VAL A 1 95 ? 8.750 0.882 -5.781 1.00 96.38 95 VAL A C 1
ATOM 701 O O . VAL A 1 95 ? 9.635 0.101 -5.441 1.00 96.38 95 VAL A O 1
ATOM 704 N N . SER A 1 96 ? 9.000 1.870 -6.639 1.00 95.12 96 SER A N 1
ATOM 705 C CA . SER A 1 96 ? 10.330 2.080 -7.227 1.00 95.12 96 SER A CA 1
ATOM 706 C C . SER A 1 96 ? 10.614 3.555 -7.495 1.00 95.12 96 SER A C 1
ATOM 708 O O . SER A 1 96 ? 9.720 4.273 -7.941 1.00 95.12 96 SER A O 1
ATOM 710 N N . PRO A 1 97 ? 11.851 4.037 -7.270 1.00 93.06 97 PRO A N 1
ATOM 711 C CA . PRO A 1 97 ? 12.217 5.403 -7.636 1.00 93.06 97 PRO A CA 1
ATOM 712 C C . PRO A 1 97 ? 12.423 5.584 -9.148 1.00 93.06 97 PRO A C 1
ATOM 714 O O . PRO A 1 97 ? 12.603 6.706 -9.616 1.00 93.06 97 PRO A O 1
ATOM 717 N N . ARG A 1 98 ? 12.415 4.500 -9.935 1.00 93.31 98 ARG A N 1
ATOM 718 C CA . ARG A 1 98 ? 12.458 4.580 -11.398 1.00 93.31 98 ARG A CA 1
ATOM 719 C C . ARG A 1 98 ? 11.082 4.931 -11.945 1.00 93.31 98 ARG A C 1
ATOM 721 O O . ARG A 1 98 ? 10.096 4.285 -11.612 1.00 93.31 98 ARG A O 1
ATOM 728 N N . THR A 1 99 ? 11.045 5.899 -12.853 1.00 85.19 99 THR A N 1
ATOM 729 C CA . THR A 1 99 ? 9.813 6.361 -13.514 1.00 85.19 99 THR A CA 1
ATOM 730 C C . THR A 1 99 ? 9.713 5.935 -14.977 1.00 85.19 99 THR A C 1
ATOM 732 O O . THR A 1 99 ? 8.661 6.082 -15.589 1.00 85.19 99 THR A O 1
ATOM 735 N N . LYS A 1 100 ? 10.798 5.408 -15.557 1.00 87.62 100 LYS A N 1
ATOM 736 C CA . LYS A 1 100 ? 10.831 4.971 -16.956 1.00 87.62 100 LYS A CA 1
ATOM 737 C C . LYS A 1 100 ? 10.452 3.499 -17.073 1.00 87.62 100 LYS A C 1
ATOM 739 O O . LYS A 1 100 ? 11.078 2.641 -16.449 1.00 87.62 100 LYS A O 1
ATOM 744 N N . MET A 1 101 ? 9.457 3.226 -17.906 1.00 87.31 101 MET A N 1
ATOM 745 C CA . MET A 1 101 ? 8.998 1.888 -18.266 1.00 87.31 101 MET A CA 1
ATOM 746 C C . MET A 1 101 ? 9.462 1.570 -19.688 1.00 87.31 101 MET A C 1
ATOM 748 O O . MET A 1 101 ? 9.295 2.406 -20.576 1.00 87.31 101 MET A O 1
ATOM 752 N N . SER A 1 102 ? 10.027 0.383 -19.923 1.00 86.25 102 SER A N 1
ATOM 753 C CA . SER A 1 102 ? 10.260 -0.062 -21.299 1.00 86.25 102 SER A CA 1
ATOM 754 C C . SER A 1 102 ? 8.935 -0.506 -21.945 1.00 86.25 102 SER A C 1
ATOM 756 O O . SER A 1 102 ? 8.054 -1.007 -21.237 1.00 86.25 102 SER A O 1
ATOM 758 N N . PRO A 1 103 ? 8.763 -0.377 -23.275 1.00 88.50 103 PRO A N 1
ATOM 759 C CA . PRO A 1 103 ? 7.549 -0.840 -23.954 1.00 88.50 103 PRO A CA 1
ATOM 760 C C . PRO A 1 103 ? 7.236 -2.318 -23.683 1.00 88.50 103 PRO A C 1
ATOM 762 O O . PRO A 1 103 ?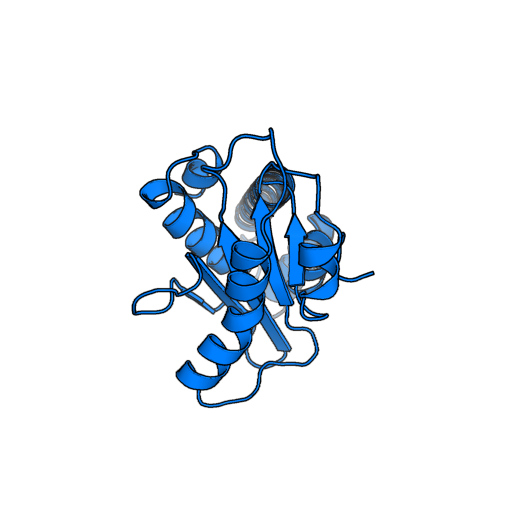 6.089 -2.673 -23.420 1.00 88.50 103 PRO A O 1
ATOM 765 N N . ASP A 1 104 ? 8.267 -3.166 -23.648 1.00 90.56 104 ASP A N 1
ATOM 766 C CA . ASP A 1 104 ? 8.122 -4.592 -23.344 1.00 90.56 104 ASP A CA 1
ATOM 767 C C . ASP A 1 104 ? 7.636 -4.832 -21.910 1.00 90.56 104 ASP A C 1
ATOM 769 O O . ASP A 1 104 ? 6.871 -5.765 -21.658 1.00 90.56 104 ASP A O 1
ATOM 773 N N . ALA A 1 105 ? 8.073 -4.005 -20.953 1.00 89.44 105 ALA A N 1
ATOM 774 C CA . ALA A 1 105 ? 7.646 -4.115 -19.563 1.00 89.44 105 ALA A CA 1
ATOM 775 C C . ALA A 1 105 ? 6.171 -3.729 -19.405 1.00 89.44 105 ALA A C 1
ATOM 777 O O . ALA A 1 105 ? 5.437 -4.447 -18.730 1.00 89.44 105 ALA A O 1
ATOM 778 N N . SER A 1 106 ? 5.721 -2.670 -20.086 1.00 90.69 106 SER A N 1
ATOM 779 C CA . SER A 1 106 ? 4.304 -2.284 -20.108 1.00 90.69 106 SER A CA 1
ATOM 780 C C . SER A 1 106 ? 3.432 -3.352 -20.784 1.00 90.69 106 SER A C 1
ATOM 782 O O . SER A 1 106 ? 2.427 -3.782 -20.219 1.00 90.69 106 SER A O 1
ATOM 784 N N . ALA A 1 107 ? 3.860 -3.878 -21.938 1.00 92.06 107 ALA A N 1
ATOM 785 C CA . ALA A 1 107 ? 3.128 -4.916 -22.667 1.00 92.06 107 ALA A CA 1
ATOM 786 C C . ALA A 1 107 ? 2.999 -6.240 -21.887 1.00 92.06 107 ALA A C 1
ATOM 788 O O . ALA A 1 107 ? 2.047 -6.992 -22.091 1.00 92.06 107 ALA A O 1
ATOM 789 N N . ALA A 1 108 ? 3.951 -6.537 -20.998 1.00 91.62 108 ALA A N 1
ATOM 790 C CA . ALA A 1 108 ? 3.946 -7.736 -20.165 1.00 91.62 108 ALA A CA 1
ATOM 791 C C . ALA A 1 108 ? 3.161 -7.586 -18.848 1.00 91.62 108 ALA A C 1
ATOM 793 O O . ALA A 1 108 ? 3.098 -8.551 -18.081 1.00 91.62 108 ALA A O 1
ATOM 794 N N . ALA A 1 109 ? 2.622 -6.402 -18.550 1.00 93.88 109 ALA A N 1
ATOM 795 C CA . ALA A 1 109 ? 1.985 -6.114 -17.275 1.00 93.88 109 ALA A CA 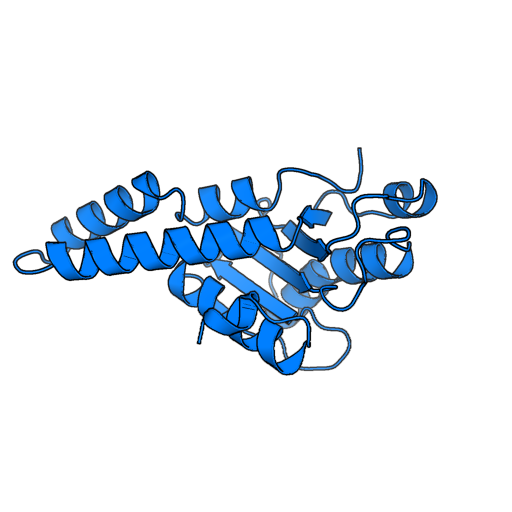1
ATOM 796 C C . ALA A 1 109 ? 0.547 -6.639 -17.188 1.00 93.88 109 ALA A C 1
ATOM 798 O O . ALA A 1 109 ? -0.260 -6.494 -18.109 1.00 93.88 109 ALA A O 1
ATOM 799 N N . GLU A 1 110 ? 0.208 -7.196 -16.028 1.00 95.50 110 GLU A N 1
ATOM 800 C CA . GLU A 1 110 ? -1.182 -7.468 -15.663 1.00 95.50 110 GLU A CA 1
ATOM 801 C C . GLU A 1 110 ? -1.904 -6.138 -15.377 1.00 95.50 110 GLU A C 1
ATOM 803 O O . GLU A 1 110 ? -1.296 -5.187 -14.879 1.00 95.50 110 GLU A O 1
ATOM 808 N N . SER A 1 111 ? -3.212 -6.058 -15.643 1.00 95.00 111 SER A N 1
ATOM 809 C CA . SER A 1 111 ? -3.994 -4.812 -15.497 1.00 95.00 111 SER A CA 1
ATOM 810 C C . SER A 1 111 ? -4.095 -4.296 -14.058 1.00 95.00 111 SER A C 1
ATOM 812 O O . SER A 1 111 ? -4.430 -3.138 -13.835 1.00 95.00 111 SER A O 1
ATOM 814 N N . HIS A 1 112 ? -3.817 -5.149 -13.073 1.00 96.25 112 HIS A N 1
ATOM 815 C CA . HIS A 1 112 ? -3.834 -4.797 -11.656 1.00 96.25 112 HIS A CA 1
ATOM 816 C C . HIS A 1 112 ? -2.462 -4.335 -11.133 1.00 96.25 112 HIS A C 1
ATOM 818 O O . HIS A 1 112 ? -2.334 -4.055 -9.938 1.00 96.25 112 HIS A O 1
ATOM 824 N N . VAL A 1 113 ? -1.428 -4.255 -11.982 1.00 97.25 113 VAL A N 1
ATOM 825 C CA . VAL A 1 113 ? -0.081 -3.812 -11.586 1.00 97.25 113 VAL A CA 1
ATOM 826 C C . VAL A 1 113 ? 0.048 -2.301 -11.724 1.00 97.25 113 VAL A C 1
ATOM 828 O O . VAL A 1 113 ? -0.166 -1.735 -12.795 1.00 97.25 113 VAL A O 1
ATOM 831 N N . HIS A 1 114 ? 0.457 -1.662 -10.634 1.00 97.25 114 HIS A N 1
ATOM 832 C CA . HIS A 1 114 ? 0.621 -0.219 -10.536 1.00 97.25 114 HIS A CA 1
ATOM 833 C C . HIS A 1 114 ? 2.026 0.120 -10.046 1.00 97.25 114 HIS A C 1
ATOM 835 O O . HIS A 1 114 ? 2.603 -0.602 -9.230 1.00 97.25 114 HIS A O 1
ATOM 841 N N . LEU A 1 115 ? 2.576 1.220 -10.552 1.00 95.94 115 LEU A N 1
ATOM 842 C CA . LEU A 1 115 ? 3.881 1.740 -10.161 1.00 95.94 115 LEU A CA 1
ATOM 843 C C . LEU A 1 115 ? 3.694 2.968 -9.273 1.00 95.94 115 LEU A C 1
ATOM 845 O O . LEU A 1 115 ? 2.963 3.893 -9.620 1.00 95.94 115 LEU A O 1
ATOM 849 N N . VAL A 1 116 ? 4.404 3.014 -8.150 1.00 96.19 116 VAL A N 1
ATOM 850 C CA . VAL A 1 116 ? 4.445 4.197 -7.287 1.00 96.19 116 VAL A CA 1
ATOM 851 C C . VAL A 1 116 ? 5.870 4.556 -6.912 1.00 96.19 116 VAL A C 1
ATOM 853 O O . VAL A 1 116 ? 6.725 3.692 -6.706 1.00 96.19 116 VAL A O 1
ATOM 856 N N . HIS A 1 117 ? 6.115 5.856 -6.779 1.00 95.19 117 HIS A N 1
ATOM 857 C CA . HIS A 1 117 ? 7.354 6.345 -6.193 1.00 95.19 117 HIS A CA 1
ATOM 858 C C . HIS A 1 117 ? 7.368 6.051 -4.679 1.00 95.19 117 HIS A C 1
ATOM 860 O O . HIS A 1 117 ? 6.311 6.149 -4.046 1.00 95.19 117 HIS A O 1
ATOM 866 N N . PRO A 1 118 ? 8.529 5.752 -4.059 1.00 94.88 118 PRO A N 1
ATOM 867 C CA . PRO A 1 118 ? 8.643 5.568 -2.611 1.00 94.88 118 PRO A CA 1
ATOM 868 C C . PRO A 1 118 ? 8.044 6.713 -1.787 1.00 94.88 118 PRO A C 1
ATOM 870 O O . PRO A 1 118 ? 7.507 6.471 -0.709 1.00 94.88 118 PRO A O 1
ATOM 873 N N . ASP A 1 119 ? 8.076 7.942 -2.307 1.00 94.00 119 ASP A N 1
ATOM 874 C CA . ASP A 1 119 ? 7.493 9.103 -1.625 1.00 94.00 119 ASP A CA 1
ATOM 875 C C . ASP A 1 119 ? 5.981 8.976 -1.431 1.00 94.00 119 ASP A C 1
ATOM 877 O O . ASP A 1 119 ? 5.496 9.310 -0.361 1.00 94.00 119 ASP A O 1
ATOM 881 N N . ALA A 1 120 ? 5.240 8.369 -2.364 1.00 96.12 120 ALA A N 1
ATOM 882 C CA . ALA A 1 120 ? 3.801 8.156 -2.183 1.00 96.12 120 ALA A CA 1
ATOM 883 C C . ALA A 1 120 ? 3.494 7.258 -0.968 1.00 96.12 120 ALA A C 1
ATOM 885 O O . ALA A 1 120 ? 2.494 7.454 -0.275 1.00 96.12 120 ALA A O 1
ATOM 886 N N . VAL A 1 121 ? 4.370 6.287 -0.688 1.00 96.88 121 VAL A N 1
ATOM 887 C CA . VAL A 1 121 ? 4.260 5.403 0.482 1.00 96.88 121 VAL A CA 1
ATOM 888 C C . VAL A 1 121 ? 4.665 6.141 1.761 1.00 96.88 121 VAL A C 1
ATOM 890 O O . VAL A 1 121 ? 4.037 5.949 2.800 1.00 96.88 121 VAL A O 1
ATOM 893 N N . ARG A 1 122 ? 5.683 7.009 1.694 1.00 95.88 122 ARG A N 1
ATOM 894 C CA . ARG A 1 122 ? 6.108 7.859 2.822 1.00 95.88 122 ARG A CA 1
ATOM 895 C C . ARG A 1 122 ? 5.043 8.886 3.191 1.00 95.88 122 ARG A C 1
ATOM 897 O O . ARG A 1 122 ? 4.761 9.050 4.371 1.00 95.88 122 ARG A O 1
ATOM 904 N N . ASP A 1 123 ? 4.410 9.503 2.202 1.00 97.12 123 ASP A N 1
ATOM 905 C CA . ASP A 1 123 ? 3.309 10.440 2.408 1.00 97.12 123 ASP A CA 1
ATOM 906 C C . ASP A 1 123 ? 2.109 9.720 3.030 1.00 97.12 123 ASP A C 1
ATOM 908 O O . ASP A 1 123 ? 1.523 10.200 3.996 1.00 97.12 123 ASP A O 1
ATOM 912 N N . LEU A 1 124 ? 1.778 8.517 2.538 1.00 98.19 124 LEU A N 1
ATOM 913 C CA . LEU A 1 124 ? 0.720 7.691 3.128 1.00 98.19 124 LEU A CA 1
ATOM 914 C C . LEU A 1 124 ? 1.028 7.332 4.588 1.00 98.19 124 LEU A C 1
ATOM 916 O O . LEU A 1 124 ? 0.128 7.332 5.426 1.00 98.19 124 LEU A O 1
ATOM 920 N N . ALA A 1 125 ? 2.293 7.058 4.903 1.00 97.50 125 ALA A N 1
ATOM 921 C CA . ALA A 1 125 ? 2.744 6.817 6.265 1.00 97.50 125 ALA A CA 1
ATOM 922 C C . ALA A 1 125 ? 2.641 8.051 7.168 1.00 97.50 125 ALA A C 1
ATOM 924 O O . ALA A 1 125 ? 2.144 7.930 8.287 1.00 97.50 125 ALA A O 1
ATOM 925 N N . ALA A 1 126 ? 3.072 9.218 6.690 1.00 97.06 126 ALA A N 1
ATOM 926 C CA . ALA A 1 126 ? 2.991 10.471 7.437 1.00 97.06 126 ALA A CA 1
ATOM 927 C C . ALA A 1 126 ? 1.534 10.872 7.726 1.00 97.06 126 ALA A C 1
ATOM 929 O O . ALA A 1 126 ? 1.206 11.293 8.839 1.00 97.06 126 ALA A O 1
ATOM 930 N N . ASP A 1 127 ? 0.640 10.681 6.755 1.00 98.38 127 ASP A N 1
ATOM 931 C CA . ASP A 1 127 ? -0.792 10.923 6.936 1.00 98.38 127 ASP A CA 1
ATOM 932 C C . ASP A 1 127 ? -1.419 9.924 7.914 1.00 98.38 127 ASP A C 1
ATOM 934 O O . ASP A 1 127 ? -2.224 10.312 8.760 1.00 98.38 127 ASP A O 1
ATOM 938 N N . ALA A 1 128 ? -1.030 8.645 7.850 1.00 97.94 128 ALA A N 1
ATOM 939 C CA . ALA A 1 128 ? -1.506 7.634 8.790 1.00 97.94 128 ALA A CA 1
ATOM 940 C C . ALA A 1 128 ? -1.055 7.950 10.224 1.00 97.94 128 ALA A C 1
ATOM 942 O O . ALA A 1 128 ? -1.858 7.879 11.153 1.00 97.94 128 ALA A O 1
ATOM 943 N N . GLU A 1 129 ? 0.206 8.345 10.412 1.00 96.88 129 GLU A N 1
ATOM 944 C CA . GLU A 1 129 ? 0.732 8.780 11.709 1.00 96.88 129 GLU A CA 1
ATOM 945 C C . GLU A 1 129 ? -0.027 10.004 12.239 1.00 96.88 129 GLU A C 1
ATOM 947 O O . GLU A 1 129 ? -0.454 10.021 13.396 1.00 96.88 129 GLU A O 1
ATOM 952 N N . SER A 1 130 ? -0.266 10.998 11.383 1.00 97.56 130 SER A N 1
ATOM 953 C CA . SER A 1 130 ? -1.025 12.201 11.737 1.00 97.56 130 SER A CA 1
ATOM 954 C C . SER A 1 130 ? -2.463 11.871 12.148 1.00 97.56 130 SER A C 1
ATOM 956 O O . SER A 1 130 ? -2.93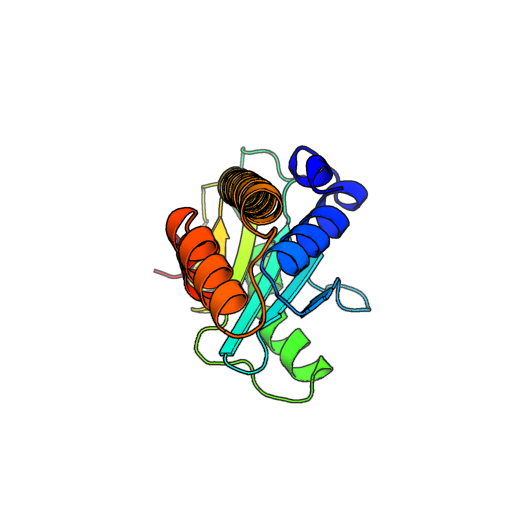0 12.346 13.185 1.00 97.56 130 SER A O 1
ATOM 958 N N . ALA A 1 131 ? -3.134 10.990 11.401 1.00 98.00 131 ALA A N 1
ATOM 959 C CA . ALA A 1 131 ? -4.480 10.525 11.717 1.00 98.00 131 ALA A CA 1
ATOM 960 C C . ALA A 1 131 ? -4.541 9.813 13.075 1.00 98.00 131 ALA A C 1
ATOM 962 O O . ALA A 1 131 ? -5.436 10.082 13.876 1.00 98.00 131 ALA A O 1
ATOM 963 N N . TRP A 1 132 ? -3.581 8.931 13.370 1.00 97.12 132 TRP A N 1
ATOM 964 C CA . TRP A 1 132 ? -3.509 8.248 14.664 1.00 97.12 132 TRP A CA 1
ATOM 965 C C . TRP A 1 132 ? -3.232 9.209 15.821 1.00 97.12 132 TRP A C 1
ATOM 967 O O . TRP A 1 132 ? -3.882 9.100 16.861 1.00 97.12 132 TRP A O 1
ATOM 977 N N . ASN A 1 133 ? -2.327 10.173 15.646 1.00 96.88 133 ASN A N 1
ATOM 978 C CA . ASN A 1 133 ? -2.043 11.189 16.662 1.00 96.88 133 ASN A CA 1
ATOM 979 C C . ASN A 1 133 ? -3.279 12.047 16.971 1.00 96.88 133 ASN A C 1
ATOM 981 O O . ASN A 1 133 ? -3.580 12.320 18.139 1.00 96.88 133 ASN A O 1
ATOM 985 N N . GLU A 1 134 ? -4.039 12.425 15.943 1.00 96.81 134 GLU A N 1
ATOM 986 C CA . GLU A 1 134 ? -5.292 13.149 16.133 1.00 96.81 134 GLU A CA 1
ATOM 987 C C . GLU A 1 134 ? -6.338 12.278 16.845 1.00 96.81 134 GLU A C 1
ATOM 989 O O . GLU A 1 134 ? -6.963 12.723 17.814 1.00 96.81 134 GLU A O 1
ATOM 994 N N . LEU A 1 135 ? -6.497 11.018 16.426 1.00 95.56 135 LEU A N 1
ATOM 995 C CA . LEU A 1 135 ? -7.429 10.087 17.061 1.00 95.56 135 LEU A CA 1
ATOM 996 C C . LEU A 1 135 ? -7.116 9.883 18.536 1.00 95.56 135 LEU A C 1
ATOM 998 O O . LEU A 1 135 ? -8.017 10.009 19.357 1.00 95.56 135 LEU A O 1
ATOM 1002 N N . LEU A 1 136 ? -5.860 9.617 18.892 1.00 94.88 136 LEU A N 1
ATOM 1003 C CA . LEU A 1 136 ? -5.447 9.422 20.283 1.00 94.88 136 LEU A CA 1
ATOM 1004 C C . LEU A 1 136 ? -5.745 10.654 21.148 1.00 94.88 136 LEU A C 1
ATOM 1006 O O . LEU A 1 136 ? -6.117 10.508 22.311 1.00 94.88 136 LEU A O 1
ATOM 1010 N N . THR A 1 137 ? -5.659 11.853 20.569 1.00 95.69 137 THR A N 1
ATOM 1011 C CA . THR A 1 137 ? -6.001 13.109 21.251 1.00 95.69 137 THR A CA 1
ATOM 1012 C C . THR A 1 137 ? -7.511 13.272 21.450 1.00 95.69 137 THR A C 1
ATOM 1014 O O . THR A 1 137 ? -7.952 13.769 22.485 1.00 95.69 137 THR A O 1
ATOM 1017 N N . ARG A 1 138 ? -8.322 12.860 20.467 1.00 93.94 138 ARG A N 1
ATOM 1018 C CA . ARG A 1 138 ? -9.783 13.068 20.445 1.00 93.94 138 ARG A CA 1
ATOM 1019 C C . ARG A 1 138 ? -10.590 11.910 21.035 1.00 93.94 138 ARG A C 1
ATOM 1021 O O . ARG A 1 138 ? -11.758 12.091 21.364 1.00 93.94 138 ARG A O 1
ATOM 1028 N N . MET A 1 139 ? -9.986 10.733 21.163 1.00 92.31 139 MET A N 1
ATOM 1029 C CA . MET A 1 139 ? -10.618 9.501 21.637 1.00 92.31 139 MET A CA 1
ATOM 1030 C C . MET A 1 139 ? -11.171 9.560 23.072 1.00 92.31 139 MET A C 1
ATOM 1032 O O . MET A 1 139 ? -12.199 8.918 23.302 1.00 92.31 139 MET A O 1
ATOM 1036 N N . PRO A 1 140 ? -10.571 10.282 24.047 1.00 93.75 140 PRO A N 1
ATOM 1037 C CA . PRO A 1 140 ? -11.112 10.329 25.403 1.00 93.75 140 PRO A CA 1
ATOM 1038 C C . PRO A 1 140 ? -12.598 10.710 25.428 1.00 93.75 140 PRO A C 1
ATOM 1040 O O . PRO A 1 140 ? -13.029 11.651 24.765 1.00 93.75 140 PRO A O 1
ATOM 1043 N N . GLY A 1 141 ? -13.390 9.950 26.187 1.00 89.25 141 GLY A N 1
ATOM 1044 C CA . GLY A 1 141 ? -14.832 10.171 26.331 1.00 89.25 141 GLY A CA 1
ATOM 1045 C C . GLY A 1 141 ? -15.715 9.597 25.214 1.00 89.25 141 GLY A C 1
ATOM 1046 O O . GLY A 1 141 ? -16.927 9.602 25.387 1.00 89.25 141 GLY A O 1
ATOM 1047 N N . HIS A 1 142 ? -15.151 9.061 24.126 1.00 90.12 142 HIS A N 1
ATOM 1048 C CA . HIS A 1 142 ? -15.919 8.398 23.064 1.00 90.12 142 HIS A CA 1
ATOM 1049 C C . HIS A 1 142 ? -15.965 6.883 23.281 1.00 90.12 142 HIS A C 1
ATOM 1051 O O . HIS A 1 142 ? -14.976 6.271 23.690 1.00 90.12 142 HIS A O 1
ATOM 1057 N N . SER A 1 143 ? -17.089 6.244 22.951 1.00 91.31 143 SER A N 1
ATOM 1058 C CA . SER A 1 143 ? -17.197 4.780 22.997 1.00 91.31 143 SER A CA 1
ATOM 1059 C C . SER A 1 143 ? -18.080 4.216 21.884 1.00 91.31 143 SER A C 1
ATOM 1061 O O . SER A 1 143 ? -18.915 4.912 21.306 1.00 91.31 143 SER A O 1
ATOM 1063 N N . GLY A 1 144 ? -17.867 2.942 21.544 1.00 91.44 144 GLY A N 1
ATOM 1064 C CA . GLY A 1 144 ? -18.718 2.206 20.607 1.00 91.44 144 GLY A CA 1
ATOM 1065 C C . GLY A 1 144 ? -18.936 2.939 19.267 1.00 91.44 144 GLY A C 1
ATOM 1066 O O . GLY A 1 144 ? -17.956 3.238 18.578 1.00 91.44 144 GLY A O 1
ATOM 1067 N N . PRO A 1 145 ? -20.190 3.228 18.864 1.00 94.75 145 PRO A N 1
ATOM 1068 C CA . PRO A 1 145 ? -20.495 3.903 17.596 1.00 94.75 145 PRO A CA 1
ATOM 1069 C C . PRO A 1 145 ? -19.872 5.299 17.435 1.00 94.75 145 PRO A C 1
ATOM 1071 O O . PRO A 1 145 ? -19.524 5.694 16.319 1.00 94.75 145 PRO A O 1
ATOM 1074 N N . GLU A 1 146 ? -19.705 6.046 18.527 1.00 93.88 146 GLU A N 1
ATOM 1075 C CA . GLU A 1 146 ? -19.112 7.389 18.491 1.00 93.88 146 GLU A CA 1
ATOM 1076 C C . GLU A 1 146 ? -17.633 7.308 18.116 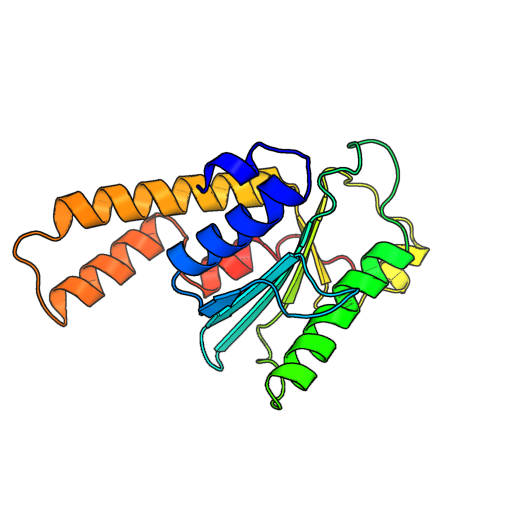1.00 93.88 146 GLU A C 1
ATOM 1078 O O . GLU A 1 146 ? -17.161 8.055 17.257 1.00 93.88 146 GLU A O 1
ATOM 1083 N N . LEU A 1 147 ? -16.923 6.327 18.683 1.00 94.31 147 LEU A N 1
ATOM 1084 C CA . LEU A 1 147 ? -15.531 6.060 18.343 1.00 94.31 147 LEU A CA 1
ATOM 1085 C C . LEU A 1 147 ? -15.391 5.603 16.885 1.00 94.31 147 LEU A C 1
ATOM 1087 O O . LEU A 1 147 ? -14.507 6.076 16.178 1.00 94.31 147 LEU A O 1
ATOM 1091 N N . GLN A 1 148 ? -16.288 4.744 16.392 1.00 94.38 148 GLN A N 1
ATOM 1092 C CA . GLN A 1 148 ? -16.281 4.342 14.978 1.00 94.38 148 GLN A CA 1
ATOM 1093 C C . GLN A 1 148 ? -16.500 5.532 14.035 1.00 94.38 148 GLN A C 1
ATOM 1095 O O . GLN A 1 148 ? -15.859 5.616 12.986 1.00 94.38 148 GLN A O 1
ATOM 1100 N N . THR A 1 149 ? -17.392 6.452 14.404 1.00 96.00 149 THR A N 1
ATOM 1101 C CA . THR A 1 149 ? -17.659 7.674 13.635 1.00 96.00 149 THR A CA 1
ATOM 1102 C C . THR A 1 149 ? -16.438 8.588 13.620 1.00 96.00 149 THR A C 1
ATOM 1104 O O . THR A 1 149 ? -16.052 9.068 12.554 1.00 96.00 149 THR A O 1
ATOM 1107 N N . LEU A 1 150 ? -15.793 8.773 14.776 1.00 96.44 150 LEU A N 1
ATOM 1108 C CA . LEU A 1 150 ? -14.553 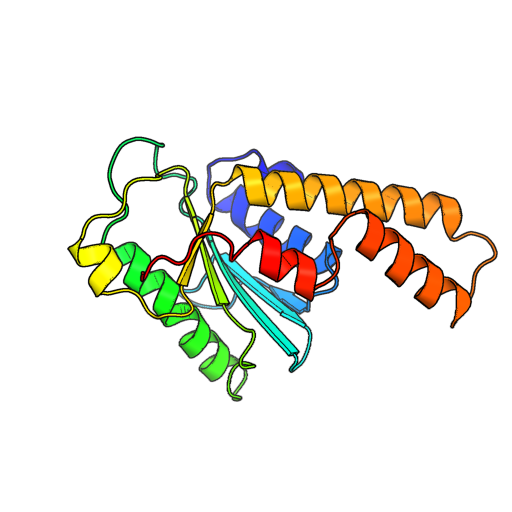9.536 14.903 1.00 96.44 150 LEU A CA 1
ATOM 1109 C C . LEU A 1 150 ? -13.436 8.932 14.037 1.00 96.44 150 LEU A C 1
ATOM 1111 O O . LEU A 1 150 ? -12.859 9.648 13.226 1.00 96.44 150 LEU A O 1
ATOM 1115 N N . ILE A 1 151 ? -13.205 7.616 14.128 1.00 95.88 151 ILE A N 1
ATOM 1116 C CA . ILE A 1 151 ? -12.205 6.899 13.318 1.00 95.88 151 ILE A CA 1
ATOM 1117 C C . ILE A 1 151 ? -12.461 7.105 11.828 1.00 95.88 151 ILE A C 1
ATOM 1119 O O . ILE A 1 151 ? -11.569 7.547 11.109 1.00 95.88 151 ILE A O 1
ATOM 1123 N N . ARG A 1 152 ? -13.683 6.824 11.355 1.00 96.56 152 ARG A N 1
ATOM 1124 C CA . ARG A 1 152 ? -14.030 6.965 9.932 1.00 96.56 152 ARG A CA 1
ATOM 1125 C C . ARG A 1 152 ? -13.820 8.388 9.438 1.00 96.56 152 ARG A C 1
ATOM 1127 O O . ARG A 1 152 ? -13.298 8.569 8.343 1.00 96.56 152 ARG A O 1
ATOM 1134 N N . ARG A 1 153 ? -14.226 9.379 10.234 1.00 97.56 153 ARG A N 1
ATOM 1135 C CA . ARG A 1 153 ? -14.076 10.791 9.893 1.00 97.56 153 ARG A CA 1
ATOM 1136 C C . ARG A 1 153 ? -12.604 11.182 9.803 1.00 97.56 153 ARG A C 1
ATOM 1138 O O . ARG A 1 153 ? -12.194 11.641 8.744 1.00 97.56 153 ARG A O 1
ATOM 1145 N N . THR A 1 154 ? -11.823 10.958 10.857 1.00 98.06 154 THR A N 1
ATOM 1146 C CA . THR A 1 154 ? -10.406 11.346 10.883 1.00 98.06 154 THR A CA 1
ATOM 1147 C C . THR A 1 154 ? -9.625 10.611 9.793 1.00 98.06 154 THR A C 1
ATOM 1149 O O . THR A 1 154 ? -8.921 11.240 9.013 1.00 98.06 154 THR A O 1
ATOM 1152 N N . PHE A 1 155 ? -9.814 9.298 9.627 1.00 98.19 155 PHE A N 1
ATOM 1153 C CA . PHE A 1 155 ? -9.137 8.563 8.551 1.00 98.19 155 PHE A CA 1
ATOM 1154 C C . PHE A 1 155 ? -9.544 9.060 7.159 1.00 98.19 155 PHE A C 1
ATOM 1156 O O . PHE A 1 155 ? -8.710 9.102 6.258 1.00 98.19 155 PHE A O 1
ATOM 1163 N N . SER A 1 156 ? -10.805 9.459 6.971 1.00 98.25 156 SER A N 1
ATOM 1164 C CA . SER A 1 156 ? -11.256 10.056 5.713 1.00 98.25 156 SER A CA 1
ATOM 1165 C C . SER A 1 156 ? -10.622 11.424 5.456 1.00 98.25 156 SER A C 1
ATOM 1167 O O . SER A 1 156 ? -10.275 11.705 4.310 1.00 98.25 156 SER A O 1
ATOM 1169 N N . GLU A 1 157 ? -10.493 12.267 6.486 1.00 98.25 157 GLU A N 1
ATOM 1170 C CA . GLU A 1 157 ? -9.884 13.606 6.414 1.00 98.25 157 GLU A CA 1
ATOM 1171 C C . GLU A 1 157 ? -8.406 13.516 5.992 1.00 98.25 157 GLU A C 1
ATOM 1173 O O . GLU A 1 157 ? -7.981 14.245 5.098 1.00 98.25 157 GLU A O 1
ATOM 1178 N N . TYR A 1 158 ? -7.664 12.541 6.526 1.00 98.38 158 TYR A N 1
ATOM 1179 C CA . TYR A 1 158 ? -6.270 12.256 6.147 1.00 98.38 158 TYR A CA 1
ATOM 1180 C C . TYR A 1 158 ? -6.114 11.371 4.899 1.00 98.38 158 TYR A C 1
ATOM 1182 O O . TYR A 1 158 ? -5.000 11.054 4.487 1.00 98.38 158 TYR A O 1
ATOM 1190 N N . ARG A 1 159 ? -7.218 10.960 4.266 1.00 98.25 159 ARG A N 1
ATOM 1191 C CA . ARG A 1 159 ? -7.225 10.068 3.093 1.00 98.25 159 ARG A CA 1
ATOM 1192 C C . ARG A 1 159 ? -6.489 8.736 3.309 1.00 98.25 159 ARG A C 1
ATOM 1194 O O . ARG A 1 159 ? -5.746 8.280 2.434 1.00 98.25 159 ARG A O 1
ATOM 1201 N N . VAL A 1 160 ? -6.714 8.113 4.463 1.00 98.25 160 VAL A N 1
ATOM 1202 C CA . VAL A 1 160 ? -6.096 6.839 4.873 1.00 98.25 160 VAL A CA 1
ATOM 1203 C C . VAL A 1 160 ? -7.109 5.708 5.084 1.00 98.25 160 VAL A C 1
ATOM 1205 O O . VAL A 1 160 ? -6.758 4.648 5.599 1.00 98.25 160 VAL A O 1
ATOM 1208 N N . LEU A 1 161 ? -8.370 5.879 4.659 1.00 97.75 161 LEU A N 1
ATOM 1209 C CA . LEU A 1 161 ? -9.300 4.747 4.570 1.00 97.75 161 LEU A CA 1
ATOM 1210 C C . LEU A 1 161 ? -8.814 3.723 3.526 1.00 97.75 161 LEU A C 1
ATOM 1212 O O . LEU A 1 161 ? -8.162 4.115 2.559 1.00 97.75 161 LEU A O 1
ATOM 1216 N N . PRO A 1 162 ? -9.200 2.437 3.631 1.00 96.81 162 PRO A N 1
ATOM 1217 C CA . PRO A 1 162 ? -8.718 1.383 2.731 1.00 96.81 162 PRO A CA 1
ATOM 1218 C C . PRO A 1 162 ? -8.866 1.701 1.235 1.00 96.81 162 PRO A C 1
ATOM 1220 O O . PRO A 1 162 ? -7.934 1.527 0.452 1.00 96.81 162 PRO A O 1
ATOM 1223 N N . THR A 1 163 ? -10.027 2.225 0.828 1.00 96.94 163 THR A N 1
ATOM 1224 C CA . THR A 1 163 ? -10.282 2.624 -0.565 1.00 96.94 163 THR A CA 1
ATOM 1225 C C . THR A 1 163 ? -9.404 3.793 -1.000 1.00 96.94 163 THR A C 1
ATOM 1227 O O . THR A 1 163 ? -8.910 3.784 -2.120 1.00 96.94 163 THR A O 1
ATOM 1230 N N . GLN A 1 164 ? -9.159 4.756 -0.110 1.00 98.00 164 GLN A N 1
ATOM 1231 C CA . GLN A 1 164 ? -8.339 5.937 -0.380 1.00 98.00 164 GLN A CA 1
ATOM 1232 C C . GLN A 1 164 ? -6.846 5.588 -0.425 1.00 98.00 164 GLN A C 1
ATOM 1234 O O . GLN A 1 164 ? -6.129 6.090 -1.285 1.00 98.00 164 GLN A O 1
ATOM 1239 N N . ALA A 1 165 ? -6.379 4.695 0.453 1.00 97.75 165 ALA A N 1
ATOM 1240 C CA . ALA A 1 165 ? -5.021 4.162 0.412 1.00 97.75 165 ALA A CA 1
ATOM 1241 C C . ALA A 1 165 ? -4.768 3.430 -0.913 1.00 97.75 165 ALA A C 1
ATOM 1243 O O . ALA A 1 165 ? -3.778 3.708 -1.585 1.00 97.75 165 ALA A O 1
ATOM 1244 N N . ARG A 1 166 ? -5.706 2.573 -1.343 1.00 97.88 166 ARG A N 1
ATOM 1245 C CA . ARG A 1 166 ? -5.675 1.961 -2.677 1.00 97.88 166 ARG A CA 1
ATOM 1246 C C . ARG A 1 166 ? -5.613 3.024 -3.775 1.00 97.88 166 ARG A C 1
ATOM 1248 O O . ARG A 1 166 ? -4.687 2.985 -4.567 1.00 97.88 166 ARG A O 1
ATOM 1255 N N . GLU A 1 167 ? -6.540 3.983 -3.800 1.00 97.69 167 GLU A N 1
ATOM 1256 C CA . GLU A 1 167 ? -6.576 5.045 -4.821 1.00 97.69 167 GLU A CA 1
ATOM 1257 C C . GLU A 1 167 ? -5.250 5.808 -4.931 1.00 97.69 167 GLU A C 1
ATOM 1259 O O . GLU A 1 167 ? -4.786 6.078 -6.036 1.00 97.69 167 GLU A O 1
ATOM 1264 N N . ARG A 1 168 ? -4.615 6.126 -3.796 1.00 97.69 168 ARG A N 1
ATOM 1265 C CA . ARG A 1 168 ? -3.300 6.786 -3.753 1.00 97.69 168 ARG A CA 1
ATOM 1266 C C . ARG A 1 168 ? -2.185 5.918 -4.329 1.00 97.69 168 ARG A C 1
ATOM 1268 O O . ARG A 1 168 ? -1.238 6.454 -4.897 1.00 97.69 168 ARG A O 1
ATOM 1275 N N . LEU A 1 169 ? -2.283 4.601 -4.166 1.00 97.81 169 LEU A N 1
ATOM 1276 C CA . LEU A 1 169 ? -1.268 3.651 -4.616 1.00 97.81 169 LEU A CA 1
ATOM 1277 C C . LEU A 1 169 ? -1.516 3.114 -6.035 1.00 97.81 169 LEU A C 1
ATOM 1279 O O . LEU A 1 169 ? -0.627 2.502 -6.616 1.00 97.81 169 LEU A O 1
ATOM 1283 N N . THR A 1 170 ? -2.687 3.361 -6.620 1.00 97.19 170 THR A N 1
ATOM 1284 C CA . THR A 1 170 ? -3.061 2.875 -7.958 1.00 97.19 170 THR A CA 1
ATOM 1285 C C . THR A 1 170 ? -3.195 3.999 -8.988 1.00 97.19 170 THR A C 1
ATOM 1287 O O . THR A 1 170 ? -3.950 3.870 -9.945 1.00 97.19 170 THR A O 1
ATOM 1290 N N . VAL A 1 171 ? -2.494 5.122 -8.801 1.00 93.56 171 VAL A N 1
ATOM 1291 C CA . VAL A 1 171 ? -2.582 6.283 -9.713 1.00 93.56 171 VAL A CA 1
ATOM 1292 C C . VAL A 1 171 ? -1.975 5.985 -11.087 1.00 93.56 171 VAL A C 1
ATOM 1294 O O . VAL A 1 171 ? -2.507 6.436 -12.097 1.00 93.56 171 VAL A O 1
ATOM 1297 N N . PHE A 1 172 ? -0.877 5.228 -11.132 1.00 92.81 172 PHE A N 1
ATOM 1298 C CA . PHE A 1 172 ? -0.147 4.947 -12.368 1.00 92.81 172 PHE A CA 1
ATOM 1299 C C . PHE A 1 172 ? -0.204 3.450 -12.686 1.00 92.81 172 PHE A C 1
ATOM 1301 O O . PHE A 1 172 ? 0.594 2.680 -12.134 1.00 92.81 172 PHE A O 1
ATOM 1308 N N . PRO A 1 173 ? -1.149 3.004 -13.533 1.00 93.19 173 PRO A N 1
ATOM 1309 C CA . PRO A 1 173 ? -1.137 1.635 -14.025 1.00 93.19 173 PRO A CA 1
ATOM 1310 C C . PRO A 1 173 ? 0.111 1.412 -14.889 1.00 93.19 173 PRO A C 1
ATOM 1312 O O . PRO A 1 173 ? 0.571 2.311 -15.590 1.00 93.19 173 PRO A O 1
ATOM 1315 N N . VAL A 1 174 ? 0.691 0.212 -14.821 1.00 89.94 174 VAL A N 1
ATOM 1316 C CA . VAL A 1 174 ? 1.860 -0.139 -15.650 1.00 89.94 174 VAL A CA 1
ATOM 1317 C C . VAL A 1 174 ? 1.447 -0.470 -17.087 1.00 89.94 174 VAL A C 1
ATOM 1319 O O . VAL A 1 174 ? 2.203 -0.217 -18.030 1.00 89.94 174 VAL A O 1
ATOM 1322 N N . ARG A 1 175 ? 0.251 -1.037 -17.250 1.00 87.06 175 ARG A N 1
ATOM 1323 C CA . ARG A 1 175 ? -0.388 -1.255 -18.545 1.00 87.06 175 ARG A CA 1
ATOM 1324 C C . ARG A 1 175 ? -1.286 -0.060 -18.861 1.00 87.06 175 ARG A C 1
ATOM 1326 O O . ARG A 1 175 ? -2.188 0.219 -18.075 1.00 87.06 175 ARG A O 1
ATOM 1333 N N . GLU A 1 176 ? -1.040 0.604 -19.986 1.00 62.94 176 GLU A N 1
ATOM 1334 C CA . GLU A 1 176 ? -1.964 1.596 -20.564 1.00 62.94 176 GLU A CA 1
ATOM 1335 C C . GLU A 1 176 ? -3.104 0.929 -21.348 1.00 62.94 176 GLU A C 1
ATOM 1337 O O . GLU A 1 176 ? -2.873 -0.146 -21.960 1.00 62.94 176 GLU A O 1
#

Radius of gyration: 16.44 Å; chains: 1; bounding box: 39×34×50 Å